Protein AF-A0A933VBL1-F1 (afdb_monomer_lite)

Secondary structure (DSSP, 8-state):
------------S---THHHHHHHHHHHHHHHHHHHHHHHHHHHHHHHHHHHHHHTT------------SHHHHHHHHT--TTT-EEEEEEEETTEEEEEEEETTS---HHHHHHHH-S-EEE-EETTEE-EE-----

Radius of gyration: 27.49 Å; chains: 1; bounding box: 51×83×59 Å

Structure (mmCIF, N/CA/C/O backbone):
data_AF-A0A933VBL1-F1
#
_entry.id   AF-A0A933VBL1-F1
#
loop_
_atom_site.group_PDB
_atom_site.id
_atom_site.type_symbol
_atom_site.label_atom_id
_atom_site.label_alt_id
_atom_site.label_comp_id
_atom_site.label_asym_id
_atom_site.label_entity_id
_atom_site.label_seq_id
_atom_site.pdbx_PDB_ins_code
_atom_site.Cartn_x
_atom_site.Cartn_y
_atom_site.Cartn_z
_atom_site.occupancy
_atom_site.B_iso_or_equiv
_atom_site.auth_seq_id
_atom_site.auth_comp_id
_atom_site.auth_asym_id
_atom_site.auth_atom_id
_atom_site.pdbx_PDB_model_num
ATOM 1 N N . MET A 1 1 ? 30.056 60.725 -43.023 1.00 33.75 1 MET A N 1
ATOM 2 C CA . MET A 1 1 ? 30.364 61.259 -41.678 1.00 33.75 1 MET A CA 1
ATOM 3 C C . MET A 1 1 ? 29.148 62.030 -41.190 1.00 33.75 1 MET A C 1
ATOM 5 O O . MET A 1 1 ? 28.669 62.842 -41.964 1.00 33.75 1 MET A O 1
ATOM 9 N N . ASN A 1 2 ? 28.668 61.691 -39.984 1.00 34.28 2 ASN A N 1
ATOM 10 C CA . ASN A 1 2 ? 28.042 62.517 -38.926 1.00 34.28 2 ASN A CA 1
ATOM 11 C C . ASN A 1 2 ? 27.131 63.690 -39.357 1.00 34.28 2 ASN A C 1
ATOM 13 O O . ASN A 1 2 ? 27.565 64.544 -40.110 1.00 34.28 2 ASN A O 1
ATOM 17 N N . GLY A 1 3 ? 25.914 63.901 -38.856 1.00 35.84 3 GLY A N 1
ATOM 18 C CA . GLY A 1 3 ? 25.273 63.508 -37.599 1.00 35.84 3 GLY A CA 1
ATOM 19 C C . GLY A 1 3 ? 24.476 64.713 -37.048 1.00 35.84 3 GLY A C 1
ATOM 20 O O . GLY A 1 3 ? 24.847 65.846 -37.339 1.00 35.84 3 GLY A O 1
ATOM 21 N N . ARG A 1 4 ? 23.464 64.434 -36.198 1.00 34.44 4 ARG A N 1
ATOM 22 C CA . ARG A 1 4 ? 22.585 65.357 -35.418 1.00 34.44 4 ARG A CA 1
ATOM 23 C C . ARG A 1 4 ? 21.510 66.102 -36.228 1.00 34.44 4 ARG A C 1
ATOM 25 O O . ARG A 1 4 ? 21.789 66.575 -37.314 1.00 34.44 4 ARG A O 1
ATOM 32 N N . SER A 1 5 ? 20.279 66.302 -35.765 1.00 41.34 5 SER A N 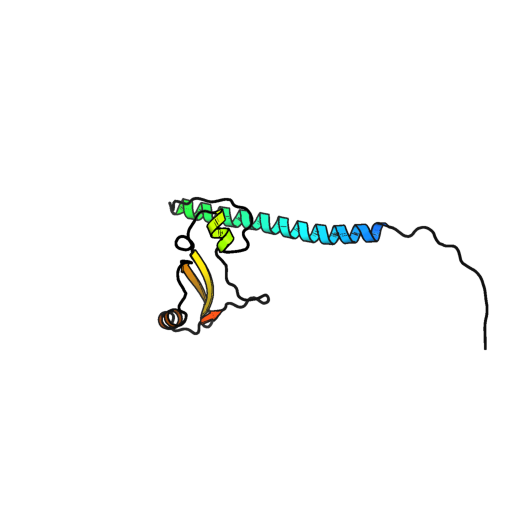1
ATOM 33 C CA . SER A 1 5 ? 19.535 65.926 -34.552 1.00 41.34 5 SER A CA 1
ATOM 34 C C . SER A 1 5 ? 18.066 66.329 -34.776 1.00 41.34 5 SER A C 1
ATOM 36 O O . SER A 1 5 ? 17.816 67.208 -35.598 1.00 41.34 5 SER A O 1
ATOM 38 N N . ASN A 1 6 ? 17.140 65.738 -34.008 1.00 37.59 6 ASN A N 1
ATOM 39 C CA . ASN A 1 6 ? 15.996 66.385 -33.333 1.00 37.59 6 ASN A CA 1
ATOM 40 C C . ASN A 1 6 ? 14.668 65.624 -33.435 1.00 37.59 6 ASN A C 1
ATOM 42 O O . ASN A 1 6 ? 14.278 65.153 -34.495 1.00 37.59 6 ASN A O 1
ATOM 46 N N . PHE A 1 7 ? 13.949 65.705 -32.311 1.00 34.81 7 PHE A N 1
ATOM 47 C CA . PHE A 1 7 ? 12.492 65.738 -32.215 1.00 34.81 7 PHE A CA 1
ATOM 48 C C . PHE A 1 7 ? 11.756 64.409 -32.415 1.00 34.81 7 PHE A C 1
ATOM 50 O O . PHE A 1 7 ? 11.350 64.050 -33.513 1.00 34.81 7 PHE A O 1
ATOM 57 N N . CYS A 1 8 ? 11.533 63.698 -31.310 1.00 33.28 8 CYS A N 1
ATOM 58 C CA . CYS A 1 8 ? 10.221 63.699 -30.654 1.00 33.28 8 CYS A CA 1
ATOM 59 C C . CYS A 1 8 ? 10.290 62.820 -29.400 1.00 33.28 8 CYS A C 1
ATOM 61 O O . CYS A 1 8 ? 10.081 61.610 -29.448 1.00 33.28 8 CYS A O 1
ATOM 63 N N . ASP A 1 9 ? 10.561 63.469 -28.268 1.00 41.19 9 ASP A N 1
ATOM 64 C CA . ASP A 1 9 ? 9.833 63.147 -27.045 1.00 41.19 9 ASP A CA 1
ATOM 65 C C . ASP A 1 9 ? 8.342 63.446 -27.274 1.00 41.19 9 ASP A C 1
ATOM 67 O O . ASP A 1 9 ? 8.004 64.292 -28.102 1.00 41.19 9 ASP A O 1
ATOM 71 N N . CYS A 1 10 ? 7.484 62.775 -26.501 1.00 34.59 10 CYS A N 1
ATOM 72 C CA . CYS A 1 10 ? 6.013 62.771 -26.544 1.00 34.59 10 CYS A CA 1
ATOM 73 C C . CYS A 1 10 ? 5.385 61.635 -27.365 1.00 34.59 10 CYS A C 1
ATOM 75 O O . CYS A 1 10 ? 4.764 61.901 -28.383 1.00 34.59 10 CYS A O 1
ATOM 77 N N . ILE A 1 11 ? 5.436 60.398 -26.847 1.00 40.31 11 ILE A N 1
ATOM 78 C CA . ILE A 1 11 ? 4.220 59.669 -26.417 1.00 40.31 11 ILE A CA 1
ATOM 79 C C . ILE A 1 11 ? 4.582 58.849 -25.167 1.00 40.31 11 ILE A C 1
ATOM 81 O O . ILE A 1 11 ? 4.804 57.644 -25.212 1.00 40.31 11 ILE A O 1
ATOM 85 N N . ALA A 1 12 ? 4.649 59.523 -24.020 1.00 42.81 12 ALA A N 1
ATOM 86 C CA . ALA A 1 12 ? 4.267 58.890 -22.768 1.00 42.81 12 ALA A CA 1
ATOM 87 C C . ALA A 1 12 ? 2.757 59.088 -22.641 1.00 42.81 12 ALA A C 1
ATOM 89 O O . ALA A 1 12 ? 2.321 60.171 -22.270 1.00 42.81 12 ALA A O 1
ATOM 90 N N . SER A 1 13 ? 1.968 58.092 -23.036 1.00 46.84 13 SER A N 1
ATOM 91 C CA . SER A 1 13 ? 0.599 57.883 -22.553 1.00 46.84 13 SER A CA 1
ATOM 92 C C . SER A 1 13 ? -0.006 56.675 -23.264 1.00 46.84 13 SER A C 1
ATOM 94 O O . SER A 1 13 ? -0.047 56.629 -24.489 1.00 46.84 13 SER A O 1
ATOM 96 N N . ALA A 1 14 ? -0.515 55.747 -22.456 1.00 42.31 14 ALA A N 1
ATOM 97 C CA . ALA A 1 14 ? -1.424 54.665 -22.822 1.00 42.31 14 ALA A CA 1
ATOM 98 C C . ALA A 1 14 ? -0.832 53.458 -23.575 1.00 42.31 14 ALA A C 1
ATOM 100 O O . ALA A 1 14 ? -1.089 53.239 -24.754 1.00 42.31 14 ALA A O 1
ATOM 101 N N . ALA A 1 15 ? -0.174 52.569 -22.828 1.00 35.94 15 ALA A N 1
ATOM 102 C CA . ALA A 1 15 ? -0.212 51.140 -23.131 1.00 35.94 15 ALA A CA 1
ATOM 103 C C . ALA A 1 15 ? -0.218 50.316 -21.830 1.00 35.94 15 ALA A C 1
ATOM 105 O O . ALA A 1 15 ? 0.818 49.940 -21.299 1.00 35.94 15 ALA A O 1
ATOM 106 N N . PHE A 1 16 ? -1.440 50.090 -21.339 1.00 38.22 16 PHE A N 1
ATOM 107 C CA . PHE A 1 16 ? -1.903 48.909 -20.603 1.00 38.22 16 PHE A CA 1
ATOM 108 C C . PHE A 1 16 ? -1.135 48.439 -19.346 1.00 38.22 16 PHE A C 1
ATOM 110 O O . PHE A 1 16 ? -0.243 47.600 -19.442 1.00 38.22 16 PHE A O 1
ATOM 117 N N . PRO A 1 17 ? -1.626 48.788 -18.137 1.00 41.25 17 PRO A N 1
ATOM 118 C CA . PRO A 1 17 ? -1.334 48.035 -16.913 1.00 41.25 17 PRO A CA 1
ATOM 119 C C . PRO A 1 17 ? -1.914 46.604 -16.921 1.00 41.25 17 PRO A C 1
ATOM 121 O O . PRO A 1 17 ? -1.546 45.790 -16.084 1.00 41.25 17 PRO A O 1
ATOM 124 N N . ALA A 1 18 ? -2.798 46.258 -17.865 1.00 37.53 18 ALA A N 1
ATOM 125 C CA . ALA A 1 18 ? -3.560 45.006 -17.801 1.00 37.53 18 ALA A CA 1
ATOM 126 C C . ALA A 1 18 ? -2.784 43.738 -18.211 1.00 37.53 18 ALA A C 1
ATOM 128 O O . ALA A 1 18 ? -3.321 42.641 -18.099 1.00 37.53 18 ALA A O 1
ATOM 129 N N . VAL A 1 19 ? -1.544 43.842 -18.704 1.00 42.31 19 VAL A N 1
ATOM 130 C CA . VAL A 1 19 ? -0.778 42.648 -19.126 1.00 42.31 19 VAL A CA 1
ATOM 131 C C . VAL A 1 19 ? -0.114 41.949 -17.932 1.00 42.31 19 VAL A C 1
ATOM 133 O O . VAL A 1 19 ? 0.040 40.732 -17.954 1.00 42.31 19 VAL A O 1
ATOM 136 N N . ALA A 1 20 ? 0.216 42.687 -16.867 1.00 41.56 20 ALA A N 1
ATOM 137 C CA . ALA A 1 20 ? 0.785 42.105 -15.648 1.00 41.56 20 ALA A CA 1
ATOM 138 C C . ALA A 1 20 ? -0.277 41.351 -14.823 1.00 41.56 20 ALA A C 1
ATOM 140 O O . ALA A 1 20 ? -0.039 40.234 -14.379 1.00 41.56 20 ALA A O 1
ATOM 141 N N . GLU A 1 21 ? -1.490 41.900 -14.725 1.00 43.19 21 GLU A N 1
ATOM 142 C CA . GLU A 1 21 ? -2.622 41.293 -14.002 1.00 43.19 21 GLU A CA 1
ATOM 143 C C . GLU A 1 21 ? -3.175 40.035 -14.719 1.00 43.19 21 GLU A C 1
ATOM 145 O O . GLU A 1 21 ? -3.674 39.085 -14.110 1.00 43.19 21 GLU A O 1
ATOM 150 N N . PHE A 1 22 ? -3.023 39.978 -16.047 1.00 38.91 22 PHE A N 1
ATOM 151 C CA . PHE A 1 22 ? -3.453 38.844 -16.871 1.00 38.91 22 PHE A CA 1
ATOM 152 C C . PHE A 1 22 ? -2.502 37.630 -16.810 1.00 38.91 22 PHE A C 1
ATOM 154 O O . PHE A 1 22 ? -2.898 36.510 -17.138 1.00 38.91 22 PHE A O 1
ATOM 161 N N . LEU A 1 23 ? -1.246 37.832 -16.400 1.00 42.28 23 LEU A N 1
ATOM 162 C CA . LEU A 1 23 ? -0.259 36.757 -16.246 1.00 42.28 23 LEU A CA 1
ATOM 163 C C . LEU A 1 23 ? -0.391 36.049 -14.892 1.00 42.28 23 LEU A C 1
ATOM 165 O O . LEU A 1 23 ? -0.388 34.819 -14.865 1.00 42.28 23 LEU A O 1
ATOM 169 N N . GLU A 1 24 ? -0.630 36.790 -13.805 1.00 51.81 24 GLU A N 1
ATOM 170 C CA . GLU A 1 24 ? -0.890 36.193 -12.484 1.00 51.81 24 GLU A CA 1
ATOM 171 C C . GLU A 1 24 ? -2.200 35.397 -12.468 1.00 51.81 24 GLU A C 1
ATOM 173 O O . GLU A 1 24 ? -2.265 34.299 -11.917 1.00 51.81 24 GLU A O 1
ATOM 178 N N . SER A 1 25 ? -3.232 35.891 -13.157 1.00 53.00 25 SER A N 1
ATOM 179 C CA . SER A 1 25 ? -4.514 35.187 -13.259 1.00 53.00 25 SER A CA 1
ATOM 180 C C . SER A 1 25 ? -4.433 33.891 -14.064 1.00 53.00 25 SER A C 1
ATOM 182 O O . SER A 1 25 ? -5.161 32.961 -13.737 1.00 53.00 25 SER A O 1
ATOM 184 N N . LYS A 1 26 ? -3.549 33.768 -15.066 1.00 47.75 26 LYS A N 1
ATOM 185 C CA . LYS A 1 26 ? -3.370 32.513 -15.821 1.00 47.75 26 LYS A CA 1
ATOM 186 C C . LYS A 1 26 ? -2.612 31.444 -15.045 1.00 47.75 26 LYS A C 1
ATOM 188 O O . LYS A 1 26 ? -3.019 30.285 -15.102 1.00 47.75 26 LYS A O 1
ATOM 193 N N . GLU A 1 27 ? -1.544 31.809 -14.336 1.00 51.59 27 GLU A N 1
ATOM 194 C CA . GLU A 1 27 ? -0.843 30.853 -13.470 1.00 51.59 27 GLU A CA 1
ATOM 195 C C . GLU A 1 27 ? -1.754 30.387 -12.330 1.00 51.59 27 GLU A C 1
ATOM 197 O O . GLU A 1 27 ? -1.902 29.179 -12.138 1.00 51.59 27 GLU A O 1
ATOM 202 N N . LEU A 1 28 ? -2.468 31.312 -11.678 1.00 51.75 28 LEU A N 1
ATOM 203 C CA . LEU A 1 28 ? -3.463 30.984 -10.654 1.00 51.75 28 LEU A CA 1
ATOM 204 C C . LEU A 1 28 ? -4.615 30.133 -11.204 1.00 51.75 28 LEU A C 1
ATOM 206 O O . LEU A 1 28 ? -4.961 29.137 -10.582 1.00 51.75 28 LEU A O 1
ATOM 210 N N . LEU A 1 29 ? -5.170 30.444 -12.383 1.00 50.75 29 LEU A N 1
ATOM 211 C CA . LEU A 1 29 ? -6.200 29.606 -13.014 1.00 50.75 29 LEU A CA 1
ATOM 212 C C . LEU A 1 29 ? -5.677 28.206 -13.324 1.00 50.75 29 LEU A C 1
ATOM 214 O O . LEU A 1 29 ? -6.390 27.241 -13.091 1.00 50.75 29 LEU A O 1
ATOM 218 N N . SER A 1 30 ? -4.449 28.069 -13.830 1.00 47.97 30 SER A N 1
ATOM 219 C CA . SER A 1 30 ? -3.884 26.746 -14.111 1.00 47.97 30 SER A CA 1
ATOM 220 C C . SER A 1 30 ? -3.645 25.922 -12.843 1.00 47.97 30 SER A C 1
ATOM 222 O O . SER A 1 30 ? -3.921 24.726 -12.860 1.00 47.97 30 SER A O 1
ATOM 224 N N . LEU A 1 31 ? -3.215 26.553 -11.742 1.00 51.03 31 LEU A N 1
ATOM 225 C CA . LEU A 1 31 ? -3.057 25.902 -10.439 1.00 51.03 31 LEU A CA 1
ATOM 226 C C . LEU A 1 31 ? -4.411 25.492 -9.841 1.00 51.03 31 LEU A C 1
ATOM 228 O O . LEU A 1 31 ? -4.582 24.343 -9.439 1.00 51.03 31 LEU A O 1
ATOM 232 N N . VAL A 1 32 ? -5.394 26.394 -9.858 1.00 46.53 32 VAL A N 1
ATOM 233 C CA . VAL A 1 32 ? -6.747 26.133 -9.341 1.00 46.53 32 VAL A CA 1
ATOM 234 C C . VAL A 1 32 ? -7.438 25.031 -10.149 1.00 46.53 32 VAL A C 1
ATOM 236 O O . VAL A 1 32 ? -8.032 24.123 -9.574 1.00 46.53 32 VAL A O 1
ATOM 239 N N . VAL A 1 33 ? -7.288 25.031 -11.477 1.00 50.44 33 VAL A N 1
ATOM 240 C CA . VAL A 1 33 ? -7.842 23.976 -12.341 1.00 50.44 33 VAL A CA 1
ATOM 241 C C . VAL A 1 33 ? -7.178 22.622 -12.066 1.00 50.44 33 VAL A C 1
ATOM 243 O O . VAL A 1 33 ? -7.866 21.601 -12.088 1.00 50.44 33 VAL A O 1
ATOM 246 N N . THR A 1 34 ? -5.874 22.575 -11.762 1.00 49.72 34 THR A N 1
ATOM 247 C CA . THR A 1 34 ? -5.231 21.307 -11.373 1.00 49.72 34 THR A CA 1
ATOM 248 C C . THR A 1 34 ? -5.726 20.780 -10.027 1.00 49.72 34 THR A C 1
ATOM 250 O O . THR A 1 34 ? -5.977 19.582 -9.914 1.00 49.72 34 THR A O 1
ATOM 253 N N . GLU A 1 35 ? -5.949 21.650 -9.040 1.00 55.75 35 GLU A N 1
ATOM 254 C CA . GLU A 1 35 ? -6.460 21.243 -7.724 1.00 55.75 35 GLU A CA 1
ATOM 255 C C . GLU A 1 35 ? -7.919 20.755 -7.789 1.00 55.75 35 GLU A C 1
ATOM 257 O O . GLU A 1 35 ? -8.275 19.745 -7.177 1.00 55.75 35 GLU A O 1
ATOM 262 N N . GLU A 1 36 ? -8.774 21.414 -8.575 1.00 54.75 36 GLU A N 1
ATOM 263 C CA . GLU A 1 36 ? -10.181 21.019 -8.724 1.00 54.75 36 GLU A CA 1
ATOM 264 C C . GLU A 1 36 ? -10.351 19.701 -9.496 1.00 54.75 36 GLU A C 1
ATOM 266 O O . GLU A 1 36 ? -11.181 18.861 -9.127 1.00 54.75 36 GLU A O 1
ATOM 271 N N . MET A 1 37 ? -9.550 19.475 -10.542 1.00 47.53 37 MET A N 1
ATOM 272 C CA . MET A 1 37 ? -9.617 18.241 -11.331 1.00 47.53 37 MET A CA 1
ATOM 273 C C . MET A 1 37 ? -9.117 17.017 -10.550 1.00 47.53 37 MET A C 1
ATOM 275 O O . MET A 1 37 ? -9.738 15.953 -10.637 1.00 47.53 37 MET A O 1
ATOM 279 N N . GLU A 1 38 ? -8.060 17.156 -9.741 1.00 54.19 38 GLU A N 1
ATOM 280 C CA . GLU A 1 38 ? -7.592 16.082 -8.850 1.00 54.19 38 GLU A CA 1
ATOM 281 C C . GLU A 1 38 ? -8.646 15.724 -7.785 1.00 54.19 38 GLU A C 1
ATOM 283 O O . GLU A 1 38 ? -8.888 14.541 -7.511 1.00 54.19 38 GLU A O 1
ATOM 288 N N . ASN A 1 39 ? -9.353 16.725 -7.251 1.00 55.72 39 ASN A N 1
ATOM 289 C CA . ASN A 1 39 ? -10.407 16.526 -6.252 1.00 55.72 39 ASN A CA 1
ATOM 290 C C . ASN A 1 39 ? -11.654 15.817 -6.815 1.00 55.72 39 ASN A C 1
ATOM 292 O O . ASN A 1 39 ? -12.313 15.049 -6.105 1.00 55.72 39 ASN A O 1
ATOM 296 N N . MET A 1 40 ? -11.978 16.019 -8.095 1.00 49.47 40 MET A N 1
ATOM 297 C CA . MET A 1 40 ? -13.132 15.372 -8.730 1.00 49.47 40 MET A CA 1
ATOM 298 C C . MET A 1 40 ? -12.860 13.895 -9.079 1.00 49.47 40 MET A C 1
ATOM 300 O O . MET A 1 40 ? -13.753 13.050 -8.955 1.00 49.47 40 MET A O 1
ATOM 304 N N . GLU A 1 41 ? -11.622 13.547 -9.450 1.00 58.53 41 GLU A N 1
ATOM 305 C CA . GLU A 1 41 ? -11.228 12.162 -9.746 1.00 58.53 41 GLU A CA 1
ATOM 306 C C . GLU A 1 41 ? -11.055 11.310 -8.473 1.00 58.53 41 GLU A C 1
ATOM 308 O O . GLU A 1 41 ? -11.507 10.157 -8.427 1.00 58.53 41 GLU A O 1
ATOM 313 N N . ALA A 1 42 ? -10.483 11.878 -7.403 1.00 60.06 42 ALA A N 1
ATOM 314 C CA . ALA A 1 42 ? -10.324 11.201 -6.112 1.00 60.06 42 ALA A CA 1
ATOM 315 C C . ALA A 1 42 ? -11.674 10.782 -5.502 1.00 60.06 42 ALA A C 1
ATOM 317 O O . ALA A 1 42 ? -11.831 9.641 -5.052 1.00 60.06 42 ALA A O 1
ATOM 318 N N . ASN A 1 43 ? -12.679 11.660 -5.588 1.00 68.94 43 ASN A N 1
ATOM 319 C CA . ASN A 1 43 ? -14.043 11.365 -5.151 1.00 68.94 43 ASN A CA 1
ATOM 320 C C . ASN A 1 43 ? -14.671 10.203 -5.935 1.00 68.94 43 ASN A C 1
ATOM 322 O O . ASN A 1 43 ? -15.372 9.374 -5.356 1.00 68.94 43 ASN A O 1
ATOM 326 N N . SER A 1 44 ? -14.380 10.070 -7.232 1.00 83.38 44 SER A N 1
ATOM 327 C CA . SER A 1 44 ? -14.886 8.947 -8.033 1.00 83.38 44 SER A CA 1
ATOM 328 C C . SER A 1 44 ? -14.278 7.605 -7.606 1.00 83.38 44 SER A C 1
ATOM 330 O O . SER A 1 44 ? -14.987 6.600 -7.508 1.00 83.38 44 SER A O 1
ATOM 332 N N . ASN A 1 45 ? -12.973 7.567 -7.329 1.00 86.56 45 ASN A N 1
ATOM 333 C CA . ASN A 1 45 ? -12.277 6.325 -6.981 1.00 86.56 45 ASN A CA 1
ATOM 334 C C . ASN A 1 45 ? -12.615 5.831 -5.570 1.00 86.56 45 ASN A C 1
ATOM 336 O O . ASN A 1 45 ? -12.821 4.628 -5.389 1.00 86.56 45 ASN A O 1
ATOM 340 N N . LEU A 1 46 ? -12.753 6.73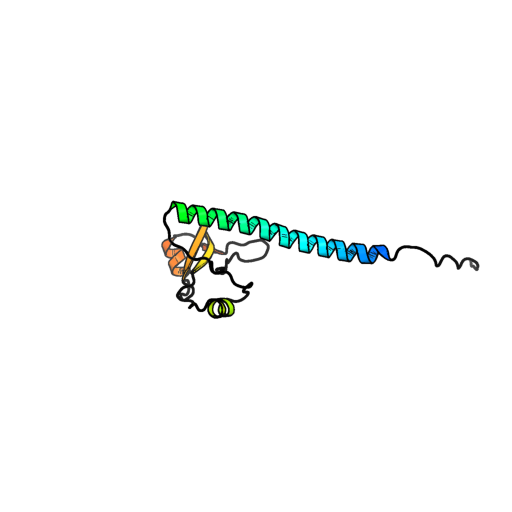7 -4.598 1.00 87.38 46 LEU A N 1
ATOM 341 C CA . LEU A 1 46 ? -13.187 6.374 -3.249 1.00 87.38 46 LEU A CA 1
ATOM 342 C C . LEU A 1 46 ? -14.596 5.763 -3.263 1.00 87.38 46 LEU A C 1
ATOM 344 O O . LEU A 1 46 ? -14.805 4.705 -2.677 1.00 87.38 46 LEU A O 1
ATOM 348 N N . GLN A 1 47 ? -15.547 6.357 -3.994 1.00 90.06 47 GLN A N 1
ATOM 349 C CA . GLN A 1 47 ? -16.907 5.806 -4.095 1.00 90.06 47 GLN A CA 1
ATOM 350 C C . GLN A 1 47 ? -16.929 4.423 -4.758 1.00 90.06 47 GLN A C 1
ATOM 352 O O . GLN A 1 47 ? -17.635 3.526 -4.299 1.00 90.06 47 GLN A O 1
ATOM 357 N N . LYS A 1 48 ? -16.115 4.206 -5.800 1.00 93.19 48 LYS A N 1
ATOM 358 C CA . LYS A 1 48 ? -15.958 2.874 -6.412 1.00 93.19 48 LYS A CA 1
ATOM 359 C C . LYS A 1 48 ? -15.424 1.847 -5.411 1.00 93.19 48 LYS A C 1
ATOM 361 O O . LYS A 1 48 ? -15.914 0.719 -5.395 1.00 93.19 48 LYS A O 1
ATOM 366 N N . LEU A 1 49 ? -14.443 2.226 -4.587 1.00 91.81 49 LEU A N 1
ATOM 367 C CA . LEU A 1 49 ? -13.887 1.352 -3.555 1.00 91.81 49 LEU A CA 1
ATOM 368 C C . LEU A 1 49 ? -14.931 1.015 -2.485 1.00 91.81 49 LEU A C 1
ATOM 370 O O . LEU A 1 49 ? -15.125 -0.164 -2.204 1.00 91.81 49 LEU A O 1
ATOM 374 N N . LYS A 1 50 ? -15.645 2.017 -1.960 1.00 93.69 50 LYS A N 1
ATOM 375 C CA . LYS A 1 50 ? -16.723 1.838 -0.974 1.00 93.69 50 LYS A CA 1
ATOM 376 C C . LYS A 1 50 ? -17.775 0.849 -1.461 1.00 93.69 50 LYS A C 1
ATOM 378 O O . LYS A 1 50 ? -17.955 -0.196 -0.848 1.00 93.69 50 LYS A O 1
ATOM 383 N N . ASN A 1 51 ? -18.337 1.095 -2.646 1.00 95.00 51 ASN A N 1
ATOM 384 C CA . ASN A 1 51 ? -19.334 0.212 -3.254 1.00 95.00 51 ASN A CA 1
ATOM 385 C C . ASN A 1 51 ? -18.818 -1.225 -3.407 1.00 95.00 51 ASN A C 1
ATOM 387 O O . ASN A 1 51 ? -19.569 -2.191 -3.257 1.00 95.00 51 ASN A O 1
ATOM 391 N N . ARG A 1 52 ? -17.526 -1.388 -3.722 1.00 95.94 52 ARG A N 1
ATOM 392 C CA . ARG A 1 52 ? -16.914 -2.711 -3.834 1.00 95.94 52 ARG A CA 1
ATOM 393 C C . ARG A 1 52 ? -16.800 -3.396 -2.473 1.00 95.94 52 ARG A C 1
ATOM 395 O O . ARG A 1 52 ? -17.125 -4.579 -2.402 1.00 95.94 52 ARG A O 1
ATOM 402 N N . LEU A 1 53 ? -16.360 -2.693 -1.433 1.00 96.12 53 LEU A N 1
ATOM 403 C CA . LEU A 1 53 ? -16.274 -3.231 -0.071 1.00 96.12 53 LEU A CA 1
ATOM 404 C C . LEU A 1 53 ? -17.661 -3.600 0.468 1.00 96.12 53 LEU A C 1
ATOM 406 O O . LEU A 1 53 ? -17.837 -4.721 0.943 1.00 96.12 53 LEU A O 1
ATOM 410 N N . ASP A 1 54 ? -18.655 -2.733 0.259 1.00 95.94 54 ASP A N 1
ATOM 411 C CA . ASP A 1 54 ? -20.054 -2.974 0.630 1.00 95.94 54 ASP A CA 1
ATOM 412 C C . ASP A 1 54 ? -20.601 -4.232 -0.068 1.00 95.94 54 ASP A C 1
ATOM 414 O O . ASP A 1 54 ? -21.186 -5.104 0.572 1.00 95.94 54 ASP A O 1
ATOM 418 N N . SER A 1 55 ? -20.339 -4.393 -1.374 1.00 97.50 55 SER A N 1
ATOM 419 C CA . SER A 1 55 ? -20.772 -5.579 -2.137 1.00 97.50 55 SER A CA 1
ATOM 420 C C . SER A 1 55 ? -20.136 -6.890 -1.665 1.00 97.50 55 SER A C 1
ATOM 422 O O . SER A 1 55 ? -20.670 -7.967 -1.925 1.00 97.50 55 SER A O 1
ATOM 424 N N . LEU A 1 56 ? -18.982 -6.803 -1.000 1.00 97.75 56 LEU A N 1
ATOM 425 C CA . LEU A 1 56 ? -18.271 -7.940 -0.423 1.00 97.75 56 LEU A CA 1
ATOM 426 C C . LEU A 1 56 ? -18.626 -8.159 1.057 1.00 97.75 56 LEU A C 1
ATOM 428 O O . LEU A 1 56 ? -18.151 -9.133 1.636 1.00 97.75 56 LEU A O 1
ATOM 432 N N . GLY A 1 57 ? -19.436 -7.281 1.662 1.00 97.44 57 GLY A N 1
ATOM 433 C CA . GLY A 1 57 ? -19.770 -7.327 3.087 1.00 97.44 57 GLY A CA 1
ATOM 434 C C . GLY A 1 57 ? -18.565 -7.084 3.999 1.00 97.44 57 GLY A C 1
ATOM 435 O O . GLY A 1 57 ? -18.514 -7.634 5.095 1.00 97.44 57 GLY A O 1
ATOM 436 N N . ILE A 1 58 ? -17.568 -6.324 3.533 1.00 96.50 58 ILE A N 1
ATOM 437 C CA . ILE A 1 58 ? -16.374 -5.994 4.319 1.00 96.50 58 ILE A CA 1
ATOM 438 C C . ILE A 1 58 ? -16.662 -4.720 5.106 1.00 96.50 58 ILE A C 1
ATOM 440 O O . ILE A 1 58 ? -16.884 -3.669 4.513 1.00 96.50 58 ILE A O 1
ATOM 444 N N . GLU A 1 59 ? -16.627 -4.812 6.432 1.00 95.56 59 GLU A N 1
ATOM 445 C CA . GLU A 1 59 ? -16.755 -3.651 7.312 1.00 95.56 59 GLU A CA 1
ATOM 446 C C . GLU A 1 59 ? -15.511 -2.757 7.217 1.00 95.56 59 GLU A C 1
ATOM 448 O O . GLU A 1 59 ? -14.375 -3.239 7.217 1.00 95.56 59 GLU A O 1
ATOM 453 N N . TYR A 1 60 ? -15.726 -1.444 7.135 1.00 93.56 60 TYR A N 1
ATOM 454 C CA . TYR A 1 60 ? -14.663 -0.443 7.114 1.00 93.56 60 TYR A CA 1
ATOM 455 C C . TYR A 1 60 ? -15.111 0.852 7.795 1.00 93.56 60 TYR A C 1
ATOM 457 O O . TYR A 1 60 ? -16.302 1.143 7.913 1.00 93.56 60 TYR A O 1
ATOM 465 N N . GLN A 1 61 ? -14.130 1.651 8.200 1.00 91.44 61 GLN A N 1
ATOM 466 C CA . GLN A 1 61 ? -14.302 3.018 8.673 1.00 91.44 61 GLN A CA 1
ATOM 467 C C . GLN A 1 61 ? -13.426 3.926 7.808 1.00 91.44 61 GLN A C 1
ATOM 469 O O . GLN A 1 61 ? -12.325 3.529 7.441 1.00 91.44 61 GLN A O 1
ATOM 474 N N . ILE A 1 62 ? -13.925 5.115 7.471 1.00 90.12 62 ILE A N 1
ATOM 475 C CA . ILE A 1 62 ? -13.150 6.155 6.781 1.00 90.12 62 ILE A CA 1
ATOM 476 C C . ILE A 1 62 ? -12.800 7.222 7.811 1.00 90.12 62 ILE A C 1
ATOM 478 O O . ILE A 1 62 ? -13.689 7.677 8.538 1.00 90.12 62 ILE A O 1
ATOM 482 N N . ILE A 1 63 ? -11.528 7.610 7.873 1.00 86.94 63 ILE A N 1
ATOM 483 C CA . ILE A 1 63 ? -11.049 8.651 8.785 1.00 86.94 63 ILE A CA 1
ATOM 484 C C . ILE A 1 63 ? -10.642 9.869 7.957 1.00 86.94 63 ILE A C 1
ATOM 486 O O . ILE A 1 63 ? -9.669 9.841 7.211 1.00 86.94 63 ILE A O 1
ATOM 490 N N . GLU A 1 64 ? -11.387 10.963 8.096 1.00 86.75 64 GLU A N 1
ATOM 491 C CA . GLU A 1 64 ? -11.043 12.230 7.451 1.00 86.75 64 GLU A CA 1
ATOM 492 C C . GLU A 1 64 ? -10.025 12.996 8.302 1.00 86.75 64 GLU A C 1
ATOM 494 O O . GLU A 1 64 ? -10.223 13.207 9.499 1.00 86.75 64 GLU A O 1
ATOM 499 N N . HIS A 1 65 ? -8.928 13.421 7.680 1.00 85.69 65 HIS A N 1
ATOM 500 C CA . HIS A 1 65 ? -7.846 14.149 8.335 1.00 85.69 65 HIS A CA 1
ATOM 501 C C . HIS A 1 65 ? -7.256 15.206 7.388 1.00 85.69 65 HIS A C 1
ATOM 503 O O . HIS A 1 65 ? -7.535 15.211 6.184 1.00 85.69 65 HIS A O 1
ATOM 509 N N . ARG A 1 66 ? -6.447 16.133 7.912 1.00 85.56 66 ARG A N 1
ATOM 510 C CA . ARG A 1 66 ? -5.790 17.155 7.073 1.00 85.56 66 ARG A CA 1
ATOM 511 C C . ARG A 1 66 ? -4.667 16.529 6.241 1.00 85.56 66 ARG A C 1
ATOM 513 O O . ARG A 1 66 ? -4.201 15.460 6.599 1.00 85.56 66 ARG A O 1
ATOM 520 N N . PRO A 1 67 ? -4.200 17.136 5.137 1.00 85.38 67 PRO A N 1
ATOM 521 C CA . PRO A 1 67 ? -3.108 16.561 4.355 1.00 85.38 67 PRO A CA 1
ATOM 522 C C . PRO A 1 67 ? -1.860 16.295 5.208 1.00 85.38 67 PRO A C 1
ATOM 524 O O . PRO A 1 67 ? -1.316 17.211 5.816 1.00 85.38 67 PRO A O 1
ATOM 527 N N . ILE A 1 68 ? -1.405 15.041 5.216 1.00 84.88 68 ILE A N 1
ATOM 528 C CA . ILE A 1 68 ? -0.249 14.580 5.992 1.00 84.88 68 ILE A CA 1
ATOM 529 C C . ILE A 1 68 ? 0.930 14.378 5.052 1.00 84.88 68 ILE A C 1
ATOM 531 O O . ILE A 1 68 ? 0.803 13.743 4.001 1.00 84.88 68 ILE A O 1
ATOM 535 N N . THR A 1 69 ? 2.090 14.897 5.442 1.00 84.00 69 THR A N 1
ATOM 536 C CA . THR A 1 69 ? 3.295 14.869 4.598 1.00 84.00 69 THR A CA 1
ATOM 537 C C . THR A 1 69 ? 4.337 13.865 5.073 1.00 84.00 69 THR A C 1
ATOM 539 O O . THR A 1 69 ? 5.153 13.399 4.275 1.00 84.00 69 THR A O 1
ATOM 542 N N . THR A 1 70 ? 4.299 13.494 6.353 1.00 83.75 70 THR A N 1
ATOM 543 C CA . THR A 1 70 ? 5.258 12.563 6.959 1.00 83.75 70 THR A CA 1
ATOM 544 C C . THR A 1 70 ? 4.552 11.409 7.659 1.00 83.75 70 THR A C 1
ATOM 546 O O . THR A 1 70 ? 3.413 11.527 8.107 1.00 83.75 70 THR A O 1
ATOM 549 N N . VAL A 1 71 ? 5.229 10.265 7.764 1.00 80.31 71 VAL A N 1
ATOM 550 C CA . VAL A 1 71 ? 4.662 9.078 8.423 1.00 80.31 71 VAL A CA 1
ATOM 551 C C . VAL A 1 71 ? 4.425 9.368 9.905 1.00 80.31 71 VAL A C 1
ATOM 553 O O . VAL A 1 71 ? 3.390 8.995 10.446 1.00 80.31 71 VAL A O 1
ATOM 556 N N . GLU A 1 72 ? 5.355 10.071 10.546 1.00 85.19 72 GLU A N 1
ATOM 557 C CA . GLU A 1 72 ? 5.321 10.414 11.967 1.00 85.19 72 GLU A CA 1
ATOM 558 C C . GLU A 1 72 ? 4.177 11.376 12.313 1.00 85.19 72 GLU A C 1
ATOM 560 O O . GLU A 1 72 ? 3.581 11.268 13.387 1.00 85.19 72 GLU A O 1
ATOM 565 N N . GLU A 1 73 ? 3.867 12.311 11.414 1.00 87.12 73 GLU A N 1
ATOM 566 C CA . GLU A 1 73 ? 2.683 13.169 11.500 1.00 87.12 73 GLU A CA 1
ATOM 567 C C . GLU A 1 73 ? 1.405 12.336 11.352 1.00 87.12 73 GLU A C 1
ATOM 569 O O . GLU A 1 73 ? 0.522 12.439 12.199 1.00 87.12 73 GLU A O 1
ATOM 574 N N . GLY A 1 74 ? 1.384 11.425 10.373 1.00 86.62 74 GLY A N 1
ATOM 575 C CA . GLY A 1 74 ? 0.336 10.424 10.143 1.00 86.62 74 GLY A CA 1
ATOM 576 C C . GLY A 1 74 ? -0.095 9.686 11.393 1.00 86.62 74 GLY A C 1
ATOM 577 O O . GLY A 1 74 ? -1.245 9.762 11.820 1.00 86.62 74 GLY A O 1
ATOM 578 N N . LEU A 1 75 ? 0.865 8.999 12.002 1.00 86.75 75 LEU A N 1
ATOM 579 C CA . LEU A 1 75 ? 0.630 8.184 13.190 1.00 86.75 75 LEU A CA 1
ATOM 580 C C . LEU A 1 75 ? 0.098 9.020 14.359 1.00 86.75 75 LEU A C 1
ATOM 582 O O . LEU A 1 75 ? -0.780 8.580 15.098 1.00 86.75 75 LEU A O 1
ATOM 586 N N . ARG A 1 76 ? 0.602 10.250 14.512 1.00 88.38 76 ARG A N 1
ATOM 587 C CA . ARG A 1 76 ? 0.200 11.142 15.600 1.00 88.38 76 ARG A CA 1
ATOM 588 C C . ARG A 1 76 ? -1.197 11.719 15.404 1.00 88.38 76 ARG A C 1
ATOM 590 O O . ARG A 1 76 ? -1.955 11.742 16.366 1.00 88.38 76 ARG A O 1
ATOM 597 N N . GLU A 1 77 ? -1.516 12.215 14.209 1.00 88.69 77 GLU A N 1
ATOM 598 C CA . GLU A 1 77 ? -2.822 12.824 13.914 1.00 88.69 77 GLU A CA 1
ATOM 599 C C . GLU A 1 77 ? -3.944 11.788 13.986 1.00 88.69 77 GLU A C 1
ATOM 601 O O . GLU A 1 77 ? -5.013 12.075 14.519 1.00 88.69 77 GLU A O 1
ATOM 606 N N . LEU A 1 78 ? -3.672 10.568 13.523 1.00 87.69 78 LEU A N 1
ATOM 607 C CA . LEU A 1 78 ? -4.646 9.479 13.500 1.00 87.69 78 LEU A CA 1
ATOM 608 C C . LEU A 1 78 ? -4.723 8.704 14.822 1.00 87.69 78 LEU A C 1
ATOM 610 O O . LEU A 1 78 ? -5.651 7.924 15.014 1.00 87.69 78 LEU A O 1
ATOM 614 N N . GLY A 1 79 ? -3.767 8.904 15.737 1.00 88.94 79 GLY A N 1
ATOM 615 C CA . GLY A 1 79 ? -3.712 8.181 17.009 1.00 88.94 79 GLY A CA 1
ATOM 616 C C . GLY A 1 79 ? -3.487 6.674 16.844 1.00 88.94 79 GLY A C 1
ATOM 617 O O . GLY A 1 79 ? -3.954 5.898 17.675 1.00 88.94 79 GLY A O 1
ATOM 618 N N . ILE A 1 80 ? -2.796 6.270 15.775 1.00 88.00 80 ILE A N 1
ATOM 619 C CA . ILE A 1 80 ? -2.510 4.869 15.433 1.00 88.00 80 ILE A CA 1
ATOM 620 C C . ILE A 1 80 ? -1.015 4.572 15.545 1.00 88.00 80 ILE A C 1
ATOM 622 O O . ILE A 1 80 ? -0.173 5.474 15.491 1.00 88.00 80 ILE A O 1
ATOM 626 N N . GLU A 1 81 ? -0.660 3.293 15.642 1.00 89.50 81 GLU A N 1
ATOM 627 C CA . GLU A 1 81 ? 0.734 2.867 15.620 1.00 89.50 81 GLU A CA 1
ATOM 628 C C . GLU A 1 81 ? 1.162 2.412 14.218 1.00 89.50 81 GLU A C 1
ATOM 630 O O . GLU A 1 81 ? 0.366 1.963 13.394 1.00 89.50 81 GLU A O 1
ATOM 635 N N . ALA A 1 82 ? 2.472 2.435 13.941 1.00 86.00 82 ALA A N 1
ATOM 636 C CA . ALA A 1 82 ? 3.019 1.884 12.692 1.00 86.00 82 ALA A CA 1
ATOM 637 C C . ALA A 1 82 ? 2.683 0.389 12.501 1.00 86.00 82 ALA A C 1
ATOM 639 O O . ALA A 1 82 ? 2.787 -0.151 11.400 1.00 86.00 82 ALA A O 1
ATOM 640 N N . ALA A 1 83 ? 2.311 -0.294 13.585 1.00 89.25 83 ALA A N 1
ATOM 641 C CA . ALA A 1 83 ? 1.855 -1.671 13.573 1.00 89.25 83 ALA A CA 1
ATOM 642 C C . ALA A 1 83 ? 0.507 -1.856 12.856 1.00 89.25 83 ALA A C 1
ATOM 644 O O . ALA A 1 83 ? 0.305 -2.947 12.306 1.00 89.25 83 ALA A O 1
ATOM 645 N N . ASP A 1 84 ? -0.334 -0.819 12.853 1.00 86.44 84 ASP A N 1
ATOM 646 C CA . ASP A 1 84 ? -1.677 -0.781 12.262 1.00 86.44 84 ASP A CA 1
ATOM 647 C C . ASP A 1 84 ? -1.640 -0.318 10.797 1.00 86.44 84 ASP A C 1
ATOM 649 O O . ASP A 1 84 ? -2.505 -0.670 9.996 1.00 86.44 84 ASP A O 1
ATOM 653 N N . GLY A 1 85 ? -0.596 0.430 10.429 1.00 85.69 85 GLY A N 1
ATOM 654 C CA . GLY A 1 85 ? -0.363 0.914 9.071 1.00 85.69 85 GLY A CA 1
ATOM 655 C C . GLY A 1 85 ? 0.084 -0.174 8.090 1.00 85.69 85 GLY A C 1
ATOM 656 O O . GLY A 1 85 ? 0.851 -1.091 8.425 1.00 85.69 85 GLY A O 1
ATOM 657 N N . VAL A 1 86 ? -0.364 -0.042 6.838 1.00 89.38 86 VAL A N 1
ATOM 658 C CA . VAL A 1 86 ? 0.084 -0.870 5.714 1.00 89.38 86 VAL A CA 1
ATOM 659 C C . VAL A 1 86 ? 0.488 -0.019 4.515 1.00 89.38 86 VAL A C 1
ATOM 661 O O . VAL A 1 86 ? -0.323 0.714 3.958 1.00 89.38 86 VAL A O 1
ATOM 664 N N . SER A 1 87 ? 1.720 -0.185 4.035 1.00 85.81 87 SER A N 1
ATOM 665 C CA . SER A 1 87 ? 2.188 0.422 2.787 1.00 85.81 87 SER A CA 1
ATOM 666 C C . SER A 1 87 ? 2.152 -0.553 1.623 1.00 85.81 87 SER A C 1
ATOM 668 O O . SER A 1 87 ? 2.455 -1.744 1.745 1.00 85.81 87 SER A O 1
ATOM 670 N N . THR A 1 88 ? 1.809 -0.011 0.456 1.00 88.75 88 THR A N 1
ATOM 671 C CA . THR A 1 88 ? 1.843 -0.731 -0.813 1.00 88.75 88 THR A CA 1
ATOM 672 C C . THR A 1 88 ? 3.033 -0.246 -1.628 1.00 88.75 88 THR A C 1
ATOM 674 O O . THR A 1 88 ? 3.196 0.947 -1.858 1.00 88.75 88 THR A O 1
ATOM 677 N N . LEU A 1 89 ? 3.885 -1.159 -2.081 1.00 88.00 89 LEU A N 1
ATOM 678 C CA . LEU A 1 89 ? 5.009 -0.853 -2.962 1.00 88.00 89 LEU A CA 1
ATOM 679 C C . LEU A 1 89 ? 4.742 -1.441 -4.340 1.00 88.00 89 LEU A C 1
ATOM 681 O O . LEU A 1 89 ? 4.520 -2.646 -4.465 1.00 88.00 89 LEU A O 1
ATOM 685 N N . ILE A 1 90 ? 4.824 -0.608 -5.374 1.00 88.56 90 ILE A N 1
ATOM 686 C CA . ILE A 1 90 ? 4.724 -1.059 -6.760 1.00 88.56 90 ILE A CA 1
ATOM 687 C C . ILE A 1 90 ? 6.136 -1.268 -7.302 1.00 88.56 90 ILE A C 1
ATOM 689 O O . ILE A 1 90 ? 6.981 -0.373 -7.286 1.00 88.56 90 ILE A O 1
ATOM 693 N N . MET A 1 91 ? 6.420 -2.482 -7.761 1.00 88.25 91 MET A N 1
ATOM 694 C CA . MET A 1 91 ? 7.741 -2.872 -8.250 1.00 88.25 91 MET A CA 1
ATOM 695 C C . MET A 1 91 ? 7.645 -3.558 -9.605 1.00 88.25 91 MET A C 1
ATOM 697 O O . MET A 1 91 ? 6.602 -4.093 -9.971 1.00 88.25 91 MET A O 1
ATOM 701 N N . ARG A 1 92 ? 8.759 -3.581 -10.338 1.00 89.06 92 ARG A N 1
ATOM 702 C CA . ARG A 1 92 ? 8.901 -4.366 -11.564 1.00 89.06 92 ARG A CA 1
ATOM 703 C C . ARG A 1 92 ? 9.626 -5.672 -11.245 1.00 89.06 92 ARG A C 1
ATOM 705 O O . ARG A 1 92 ? 10.672 -5.649 -10.597 1.00 89.06 92 ARG A O 1
ATOM 712 N N . ALA A 1 93 ? 9.067 -6.791 -11.683 1.00 90.12 93 ALA A N 1
ATOM 713 C CA . ALA A 1 93 ? 9.653 -8.124 -11.627 1.00 90.12 93 ALA A CA 1
ATOM 714 C C . ALA A 1 93 ? 9.766 -8.652 -13.062 1.00 90.12 93 ALA A C 1
ATOM 716 O O . ALA A 1 93 ? 8.755 -8.991 -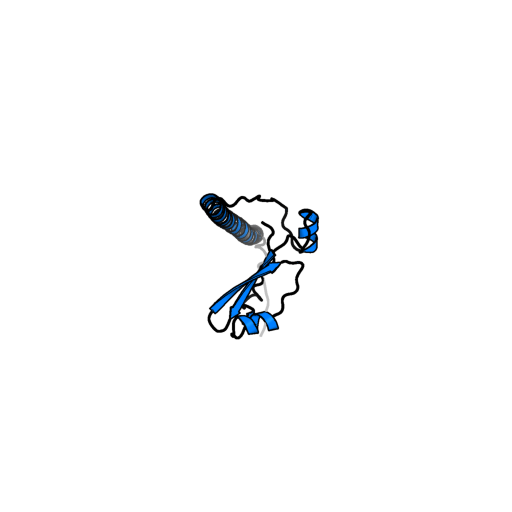13.677 1.00 90.12 93 ALA A O 1
ATOM 717 N N . ASP A 1 94 ? 10.986 -8.651 -13.599 1.00 88.50 94 ASP A N 1
ATOM 718 C CA . ASP A 1 94 ? 11.265 -8.866 -15.024 1.00 88.50 94 ASP A CA 1
ATOM 719 C C . ASP A 1 94 ? 10.419 -7.924 -15.906 1.00 88.50 94 ASP A C 1
ATOM 721 O O . ASP A 1 94 ? 10.648 -6.716 -15.879 1.00 88.50 94 ASP A O 1
ATOM 725 N N . ASP A 1 95 ? 9.407 -8.426 -16.618 1.00 87.62 95 ASP A N 1
ATOM 726 C CA . ASP A 1 95 ? 8.515 -7.633 -17.485 1.00 87.62 95 ASP A CA 1
ATOM 727 C C . ASP A 1 95 ? 7.100 -7.442 -16.925 1.00 87.62 95 ASP A C 1
ATOM 729 O O . ASP A 1 95 ? 6.190 -7.008 -17.630 1.00 87.62 95 ASP A O 1
ATOM 733 N N . LYS A 1 96 ? 6.896 -7.753 -15.642 1.00 88.94 96 LYS A N 1
ATOM 734 C CA . LYS A 1 96 ? 5.602 -7.619 -14.964 1.00 88.94 96 LYS A CA 1
ATOM 735 C C . LYS A 1 96 ? 5.685 -6.631 -13.810 1.00 88.94 96 LYS A C 1
ATOM 737 O O . LYS A 1 96 ? 6.732 -6.469 -13.185 1.00 88.94 96 LYS A O 1
ATOM 742 N N . PHE A 1 97 ? 4.560 -6.001 -13.489 1.00 90.06 97 PHE A N 1
ATOM 743 C CA . PHE A 1 97 ? 4.419 -5.228 -12.260 1.00 90.06 97 PHE A CA 1
ATOM 744 C C . PHE A 1 97 ? 3.884 -6.108 -11.138 1.00 90.06 97 PHE A C 1
ATOM 746 O O . PHE A 1 97 ? 3.009 -6.947 -11.349 1.00 90.06 97 PHE A O 1
ATOM 753 N N . ILE A 1 98 ? 4.421 -5.902 -9.943 1.00 90.56 98 ILE A N 1
ATOM 754 C CA . ILE A 1 98 ? 3.968 -6.544 -8.715 1.00 90.56 98 ILE A CA 1
ATOM 755 C C . ILE A 1 98 ? 3.630 -5.477 -7.680 1.00 90.56 98 ILE A C 1
ATOM 757 O O . ILE A 1 98 ? 4.269 -4.426 -7.621 1.00 90.56 98 ILE A O 1
ATOM 761 N N . SER A 1 99 ? 2.640 -5.784 -6.849 1.00 91.25 99 SER A N 1
ATOM 762 C CA . SER A 1 99 ? 2.302 -5.014 -5.658 1.00 91.25 99 SER A CA 1
ATOM 763 C C . SER A 1 99 ? 2.765 -5.779 -4.422 1.00 91.25 99 SER A C 1
ATOM 765 O O . SER A 1 99 ? 2.537 -6.986 -4.309 1.00 91.25 99 SER A O 1
ATOM 767 N N . ILE A 1 100 ? 3.449 -5.091 -3.514 1.00 90.38 100 ILE A N 1
ATOM 768 C CA . ILE A 1 100 ? 3.904 -5.640 -2.240 1.00 90.38 100 ILE A CA 1
ATOM 769 C C . ILE A 1 100 ? 3.228 -4.858 -1.124 1.00 90.38 100 ILE A C 1
ATOM 771 O O . ILE A 1 100 ? 3.574 -3.705 -0.882 1.00 90.38 100 ILE A O 1
ATOM 775 N N . ILE A 1 101 ? 2.301 -5.511 -0.432 1.00 91.62 101 ILE A N 1
ATOM 776 C CA . ILE A 1 101 ? 1.641 -4.974 0.758 1.00 91.62 101 ILE A CA 1
ATOM 777 C C . ILE A 1 101 ? 2.462 -5.394 1.976 1.00 91.62 101 ILE A C 1
ATOM 779 O O . ILE A 1 101 ? 2.777 -6.578 2.145 1.00 91.62 101 ILE A O 1
ATOM 783 N N . ARG A 1 102 ? 2.846 -4.433 2.815 1.00 90.88 102 ARG A N 1
ATOM 784 C CA . ARG A 1 102 ? 3.613 -4.684 4.040 1.00 90.88 102 ARG A CA 1
ATOM 785 C C . ARG A 1 102 ? 3.053 -3.873 5.199 1.00 90.88 102 ARG A C 1
ATOM 787 O O . ARG A 1 102 ? 2.561 -2.775 4.987 1.00 90.88 102 ARG A O 1
ATOM 794 N N . ARG A 1 103 ? 3.224 -4.386 6.416 1.00 90.75 103 ARG A N 1
ATOM 795 C CA . ARG A 1 103 ? 3.044 -3.589 7.633 1.00 90.75 103 ARG A CA 1
ATOM 796 C C . ARG A 1 103 ? 4.189 -2.595 7.797 1.00 90.75 103 ARG A C 1
ATOM 798 O O . ARG A 1 103 ? 5.338 -2.924 7.464 1.00 90.75 103 ARG A O 1
ATOM 805 N N . ASP A 1 104 ? 3.882 -1.414 8.316 1.00 87.94 104 ASP A N 1
ATOM 806 C CA . ASP A 1 104 ? 4.847 -0.316 8.405 1.00 87.94 104 ASP A CA 1
ATOM 807 C C . ASP A 1 104 ? 5.855 -0.482 9.552 1.00 87.94 104 ASP A C 1
ATOM 809 O O . ASP A 1 104 ? 7.003 -0.048 9.424 1.00 87.94 104 ASP A O 1
ATOM 813 N N . ASP A 1 105 ? 5.518 -1.262 10.584 1.00 90.56 105 ASP A N 1
ATOM 814 C CA . ASP A 1 105 ? 6.438 -1.707 11.644 1.00 90.56 105 ASP A CA 1
ATOM 815 C C . ASP A 1 105 ? 7.507 -2.718 11.171 1.00 90.56 105 ASP A C 1
ATOM 817 O O . ASP A 1 105 ? 8.448 -3.040 11.906 1.00 90.56 105 ASP A O 1
ATOM 821 N N . ARG A 1 106 ? 7.402 -3.255 9.945 1.00 89.62 106 ARG A N 1
ATOM 822 C CA . ARG A 1 106 ? 8.319 -4.287 9.430 1.00 89.62 106 ARG A CA 1
ATOM 823 C C . ARG A 1 106 ? 9.218 -3.782 8.315 1.00 89.62 106 ARG A C 1
ATOM 825 O O . ARG A 1 106 ? 8.782 -3.242 7.301 1.00 89.62 106 ARG A O 1
ATOM 832 N N . LYS A 1 107 ? 10.508 -4.110 8.423 1.00 87.69 107 LYS A N 1
ATOM 833 C CA . LYS A 1 107 ? 11.465 -3.926 7.325 1.00 87.69 107 LYS A CA 1
ATOM 834 C C . LYS A 1 107 ? 11.268 -4.979 6.239 1.00 87.69 107 LYS A C 1
ATOM 836 O O . LYS A 1 107 ? 11.247 -6.184 6.501 1.00 87.69 107 LYS A O 1
ATOM 841 N N . LEU A 1 108 ? 11.192 -4.514 4.997 1.00 87.19 108 LEU A N 1
ATOM 842 C CA . LEU A 1 108 ? 11.090 -5.373 3.826 1.00 87.19 108 LEU A CA 1
ATOM 843 C C . LEU A 1 108 ? 12.445 -6.028 3.508 1.00 87.19 108 LEU A C 1
ATOM 845 O O . LEU A 1 108 ? 13.478 -5.363 3.468 1.00 87.19 108 LEU A O 1
ATOM 849 N N . SER A 1 109 ? 12.454 -7.337 3.233 1.00 90.06 109 SER A N 1
ATOM 850 C CA . SER A 1 109 ? 13.664 -8.053 2.807 1.00 90.06 109 SER A CA 1
ATOM 851 C C . SER A 1 109 ? 13.596 -8.425 1.329 1.00 90.06 109 SER A C 1
ATOM 853 O O . SER A 1 109 ? 13.004 -9.440 0.953 1.00 90.06 109 SER A O 1
ATOM 855 N N . PHE A 1 110 ? 14.284 -7.654 0.485 1.00 85.25 110 PHE A N 1
ATOM 856 C CA . PHE A 1 110 ? 14.363 -7.931 -0.955 1.00 85.25 110 PHE A CA 1
ATOM 857 C C . PHE A 1 110 ? 14.996 -9.286 -1.274 1.00 85.25 110 PHE A C 1
ATOM 859 O O . PHE A 1 110 ? 14.617 -9.920 -2.255 1.00 85.25 110 PHE A O 1
ATOM 866 N N . LYS A 1 111 ? 15.908 -9.779 -0.427 1.00 88.38 111 LYS A N 1
ATOM 867 C CA . LYS A 1 111 ? 16.477 -11.127 -0.570 1.00 88.38 111 LYS A CA 1
ATOM 868 C C . LYS A 1 111 ? 15.390 -12.202 -0.469 1.00 88.38 111 LYS A C 1
ATOM 870 O O . LYS A 1 111 ? 15.369 -13.125 -1.278 1.00 88.38 111 LYS A O 1
ATOM 875 N N . LYS A 1 112 ? 14.469 -12.069 0.495 1.00 90.19 112 LYS A N 1
ATOM 876 C CA . LYS A 1 112 ? 13.340 -13.000 0.659 1.00 90.19 112 LYS A CA 1
ATOM 877 C C . LYS A 1 112 ? 12.347 -12.887 -0.499 1.00 90.19 112 LYS A C 1
ATOM 879 O O . LYS A 1 112 ? 11.887 -13.914 -0.984 1.00 90.19 112 LYS A O 1
ATOM 884 N N . ILE A 1 113 ? 12.068 -11.669 -0.964 1.00 89.12 113 ILE A N 1
ATOM 885 C CA . ILE A 1 113 ? 11.157 -11.422 -2.093 1.00 89.12 113 ILE A CA 1
ATOM 886 C C . ILE A 1 113 ? 11.697 -12.054 -3.377 1.00 89.12 113 ILE A C 1
ATOM 888 O O . ILE A 1 113 ? 11.011 -12.866 -3.989 1.00 89.12 113 ILE A O 1
ATOM 892 N N . LYS A 1 114 ? 12.953 -11.764 -3.739 1.00 87.88 114 LYS A N 1
ATOM 893 C CA . LYS A 1 114 ? 13.599 -12.329 -4.935 1.00 87.88 114 LYS A CA 1
ATOM 894 C C . LYS A 1 114 ? 13.623 -13.858 -4.903 1.00 87.88 114 LYS A C 1
ATOM 896 O O . LYS A 1 114 ? 13.365 -14.484 -5.920 1.00 87.88 114 LYS A O 1
ATOM 901 N N . LYS A 1 115 ? 13.852 -14.460 -3.728 1.00 89.81 115 LYS A N 1
ATOM 902 C CA . LYS A 1 115 ? 13.810 -15.922 -3.558 1.00 89.81 115 LYS A CA 1
ATOM 903 C C . LYS A 1 115 ? 12.411 -16.516 -3.770 1.00 89.81 115 LYS A C 1
ATOM 905 O O . LYS A 1 115 ? 12.316 -17.650 -4.216 1.00 89.81 115 LYS A O 1
ATOM 910 N N . ARG A 1 116 ? 11.341 -15.797 -3.413 1.00 89.81 116 ARG A N 1
ATOM 911 C CA . ARG A 1 116 ? 9.959 -16.289 -3.559 1.00 89.81 116 ARG A CA 1
ATOM 912 C C . ARG A 1 116 ? 9.404 -16.108 -4.966 1.00 89.81 116 ARG A C 1
ATOM 914 O O . ARG A 1 116 ? 8.679 -16.972 -5.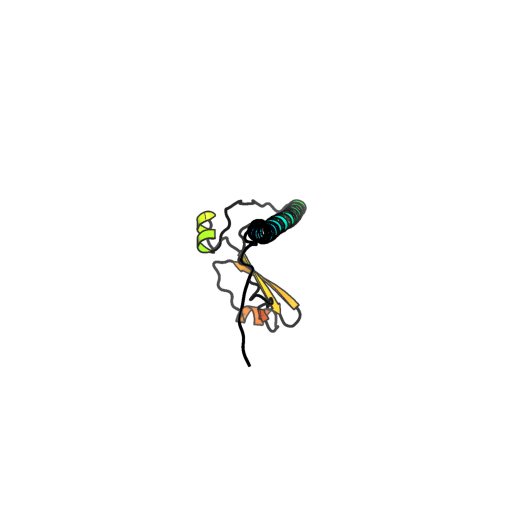431 1.00 89.81 116 ARG A O 1
ATOM 921 N N . ILE A 1 117 ? 9.714 -14.981 -5.602 1.00 87.81 117 ILE A N 1
ATOM 922 C CA . ILE A 1 117 ? 9.182 -14.633 -6.927 1.00 87.81 117 ILE A CA 1
ATOM 923 C C . ILE A 1 117 ? 10.060 -15.226 -8.042 1.00 87.81 117 ILE A C 1
ATOM 925 O O . ILE A 1 117 ? 9.601 -15.369 -9.166 1.00 87.81 117 ILE A O 1
ATOM 929 N N . SER A 1 118 ? 11.307 -15.608 -7.731 1.00 88.06 118 SER A N 1
ATOM 930 C CA . SER A 1 118 ? 12.275 -16.158 -8.693 1.00 88.06 118 SER A CA 1
ATOM 931 C C . SER A 1 118 ? 12.490 -15.253 -9.914 1.00 88.06 118 SER A C 1
ATOM 933 O O . SER A 1 118 ? 12.733 -15.732 -11.013 1.00 88.06 118 SER A O 1
ATOM 935 N N . ALA A 1 119 ? 12.412 -13.938 -9.698 1.00 84.88 119 ALA A N 1
ATOM 936 C CA . ALA A 1 119 ? 12.475 -12.902 -10.726 1.00 84.88 119 ALA A CA 1
ATOM 937 C C . ALA A 1 119 ? 13.443 -11.786 -10.322 1.00 84.88 119 ALA A C 1
ATOM 939 O O . ALA A 1 119 ? 13.710 -11.559 -9.127 1.00 84.88 119 ALA A O 1
ATOM 940 N N . LYS A 1 120 ? 13.937 -11.026 -11.304 1.00 84.56 120 LYS A N 1
ATOM 941 C CA . LYS A 1 120 ? 14.714 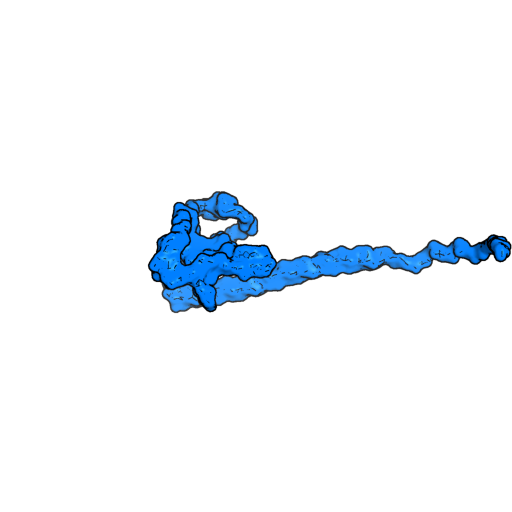-9.816 -11.032 1.00 84.56 120 LYS A CA 1
ATOM 942 C C . LYS A 1 120 ? 13.763 -8.692 -10.639 1.00 84.56 120 LYS A C 1
ATOM 944 O O . LYS A 1 120 ? 13.057 -8.131 -11.467 1.00 84.56 120 LYS A O 1
ATOM 949 N N . VAL A 1 121 ? 13.789 -8.337 -9.357 1.00 84.81 121 VAL A N 1
ATOM 950 C CA . VAL A 1 121 ? 12.962 -7.251 -8.815 1.00 84.81 121 VAL A CA 1
ATOM 951 C C . VAL A 1 121 ? 13.737 -5.933 -8.772 1.00 84.81 121 VAL A C 1
ATOM 953 O O . VAL A 1 121 ? 14.819 -5.869 -8.172 1.00 84.81 121 VAL A O 1
ATOM 956 N N . THR A 1 122 ? 13.160 -4.889 -9.367 1.00 83.56 122 THR A N 1
ATOM 957 C CA . THR A 1 122 ? 13.638 -3.498 -9.358 1.00 83.56 122 THR A CA 1
ATOM 958 C C . THR A 1 122 ? 12.501 -2.535 -9.020 1.00 83.56 122 THR A C 1
ATOM 960 O O . THR A 1 122 ? 11.324 -2.862 -9.162 1.00 83.56 122 THR A O 1
ATOM 963 N N . TRP A 1 123 ? 12.843 -1.323 -8.586 1.00 80.12 123 TRP A N 1
ATOM 964 C CA . TRP A 1 123 ? 11.860 -0.256 -8.400 1.00 80.12 123 TRP A CA 1
ATOM 965 C C . TRP A 1 123 ? 11.108 0.033 -9.700 1.00 80.12 123 TRP A C 1
ATOM 967 O O . TRP A 1 123 ? 11.729 0.098 -10.766 1.00 80.12 123 TRP A O 1
ATOM 977 N N . ALA A 1 124 ? 9.791 0.224 -9.607 1.00 77.12 124 ALA A N 1
ATOM 978 C CA . ALA A 1 124 ? 9.032 0.785 -10.713 1.00 77.12 124 ALA A CA 1
ATOM 979 C C . ALA A 1 124 ? 9.459 2.255 -10.868 1.00 77.12 124 ALA A C 1
ATOM 981 O O . ALA A 1 124 ? 9.205 3.082 -9.992 1.00 77.12 124 ALA A O 1
ATOM 982 N N . HIS A 1 125 ? 10.198 2.549 -11.937 1.00 60.06 125 HIS A N 1
ATOM 983 C CA . HIS A 1 125 ? 10.609 3.911 -12.266 1.00 60.06 125 HIS A CA 1
ATOM 984 C C . HIS A 1 125 ? 9.462 4.630 -12.971 1.00 60.06 125 HIS A C 1
ATOM 986 O O . HIS A 1 125 ? 9.003 4.187 -14.023 1.00 60.06 125 HIS A O 1
ATOM 992 N N . HIS A 1 126 ? 9.047 5.758 -12.408 1.00 50.97 126 HIS A N 1
ATOM 993 C CA . HIS A 1 126 ? 8.331 6.805 -13.121 1.00 50.97 126 HIS A CA 1
ATOM 994 C C . HIS A 1 126 ? 9.365 7.841 -13.611 1.00 50.97 126 HIS A C 1
ATOM 996 O O . HIS A 1 126 ? 10.376 8.039 -12.934 1.00 50.97 126 HIS A O 1
ATOM 1002 N N . PRO A 1 127 ? 9.140 8.571 -14.721 1.00 43.25 127 PRO A N 1
ATOM 1003 C CA . PRO A 1 127 ? 10.035 9.644 -15.188 1.00 43.25 127 PRO A CA 1
ATOM 1004 C C . PRO A 1 127 ? 10.363 10.733 -14.147 1.00 43.25 127 PRO A C 1
ATOM 1006 O O . PRO A 1 127 ? 11.285 11.514 -14.341 1.00 43.25 127 PRO A O 1
ATOM 1009 N N . ARG A 1 128 ? 9.606 10.787 -13.042 1.00 42.28 128 ARG A N 1
ATOM 1010 C CA . ARG A 1 128 ? 9.755 11.737 -11.926 1.00 42.28 128 ARG A CA 1
ATOM 1011 C C . ARG A 1 128 ? 10.261 11.103 -10.615 1.00 42.28 128 ARG A C 1
ATOM 1013 O O . ARG A 1 128 ? 10.273 11.781 -9.598 1.00 42.28 128 ARG A O 1
ATOM 1020 N N . GLY A 1 129 ? 10.661 9.826 -10.612 1.00 44.22 129 GLY A N 1
ATOM 1021 C CA . GLY A 1 129 ? 11.194 9.143 -9.423 1.00 44.22 129 GLY A CA 1
ATOM 1022 C C . GLY 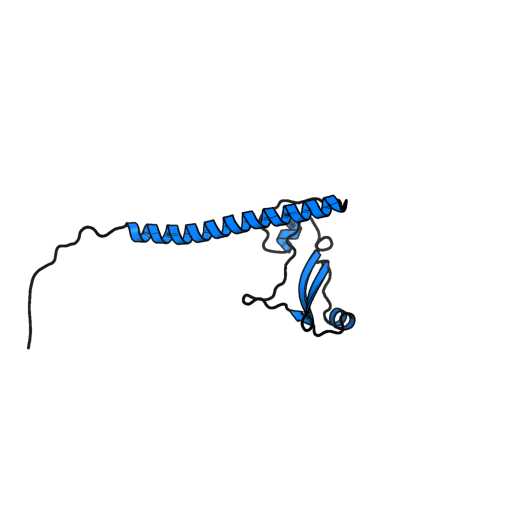A 1 129 ? 10.673 7.718 -9.215 1.00 44.22 129 GLY A C 1
ATOM 1023 O O . GLY A 1 129 ? 10.019 7.128 -10.076 1.00 44.22 129 GLY A O 1
ATOM 1024 N N . VAL A 1 130 ? 10.987 7.140 -8.056 1.00 48.59 130 VAL A N 1
ATOM 1025 C CA . VAL A 1 130 ? 10.517 5.806 -7.650 1.00 48.59 130 VAL A CA 1
ATOM 1026 C C . VAL A 1 130 ? 9.036 5.868 -7.271 1.00 48.59 130 VAL A C 1
ATOM 1028 O O . VAL A 1 130 ? 8.640 6.714 -6.474 1.00 48.59 130 VAL A O 1
ATOM 1031 N N . ILE A 1 131 ? 8.224 4.941 -7.789 1.00 49.53 131 ILE A N 1
ATOM 1032 C CA . ILE A 1 131 ? 6.829 4.782 -7.359 1.00 49.53 131 ILE A CA 1
ATOM 1033 C C . ILE A 1 131 ? 6.819 4.016 -6.030 1.00 49.53 131 ILE A C 1
ATOM 1035 O O . ILE A 1 131 ? 6.692 2.793 -5.992 1.00 49.53 131 ILE A O 1
ATOM 1039 N N . SER A 1 132 ? 6.976 4.729 -4.919 1.00 45.84 132 SER A N 1
ATOM 1040 C CA . SER A 1 132 ? 6.532 4.236 -3.616 1.00 45.84 132 SER A CA 1
ATOM 1041 C C . SER A 1 132 ? 5.261 4.984 -3.250 1.00 45.84 132 SER A C 1
ATOM 1043 O O . SER A 1 132 ? 5.325 6.164 -2.912 1.00 45.84 132 SER A O 1
ATOM 1045 N N . SER A 1 133 ? 4.107 4.319 -3.300 1.00 44.41 133 SER A N 1
ATOM 1046 C CA . SER A 1 133 ? 2.950 4.825 -2.568 1.00 44.41 133 SER A CA 1
ATOM 1047 C C . SER A 1 133 ? 3.250 4.641 -1.084 1.00 44.41 133 SER A C 1
ATOM 1049 O O . SER A 1 133 ? 3.106 3.547 -0.539 1.00 44.41 133 SER A O 1
ATOM 1051 N N . ALA A 1 134 ? 3.728 5.704 -0.432 1.00 43.62 134 ALA A N 1
ATOM 1052 C CA . ALA A 1 134 ? 3.524 5.830 1.002 1.00 43.62 134 ALA A CA 1
ATOM 1053 C C . ALA A 1 134 ? 2.019 5.662 1.232 1.00 43.62 134 ALA A C 1
ATOM 1055 O O . ALA A 1 134 ? 1.221 6.213 0.470 1.00 43.62 134 ALA A O 1
ATOM 1056 N N . ALA A 1 135 ? 1.646 4.817 2.187 1.00 39.62 135 ALA A N 1
ATOM 1057 C CA . ALA A 1 135 ? 0.254 4.633 2.544 1.00 39.62 135 ALA A CA 1
ATOM 1058 C C . ALA A 1 135 ? -0.338 6.015 2.842 1.00 39.62 135 ALA A C 1
ATOM 1060 O O . ALA A 1 135 ? 0.058 6.658 3.810 1.00 39.62 135 ALA A O 1
ATOM 1061 N N . ARG A 1 136 ? -1.243 6.503 1.987 1.00 34.75 136 ARG A N 1
ATOM 1062 C CA . ARG A 1 136 ? -2.254 7.434 2.475 1.00 34.75 136 ARG A CA 1
ATOM 1063 C C . ARG A 1 136 ? -3.146 6.569 3.336 1.00 34.75 136 ARG A C 1
ATOM 1065 O O . ARG A 1 136 ? -3.750 5.633 2.815 1.00 34.75 136 ARG A O 1
ATOM 1072 N N . TYR A 1 137 ? -3.082 6.799 4.639 1.00 37.09 137 TYR A N 1
ATOM 1073 C CA . TYR A 1 137 ? -3.997 6.191 5.585 1.00 37.09 137 TYR A CA 1
ATOM 1074 C C . TYR A 1 137 ? -5.425 6.452 5.075 1.00 37.09 137 TYR A C 1
ATOM 1076 O O . TYR A 1 137 ? -5.736 7.571 4.669 1.00 37.09 137 TYR A O 1
ATOM 1084 N N . LEU A 1 138 ? -6.199 5.375 4.930 1.00 37.41 138 LEU A N 1
ATOM 1085 C CA . LEU A 1 138 ? -7.596 5.392 4.485 1.00 37.41 138 LEU A CA 1
ATOM 1086 C C . LEU A 1 138 ? -8.520 5.601 5.689 1.00 37.41 138 LEU A C 1
ATOM 1088 O O . LEU A 1 138 ? -8.143 5.104 6.774 1.00 37.41 138 LEU A O 1
#

Sequence (138 aa):
MNGRSNFCDCIASAAFPAVAEFLESKELLSLVVTEEMENMEANSNLQKLKNRLDSLGIEYQIIEHRPITTVEEGLRELGIEAADGVSTLIMRADDKFISIIRRDDRKLSFKKIKKRISAKVTWAHHPRGVISSAARYL

pLDDT: mean 70.75, std 22.26, range [33.28, 97.75]

Foldseek 3Di:
DDDDDDDDDDDPDDDDPPVVVVVVVVVVVVVVVVVVVVVVVVVVVVVVVVVVCVVVVHDDDDDDDDDDDDVVSVCVRVVHDLQPDWWWFWKDFPPDIDIDIDRRPDDDDVVVVCVVVVTDIDFDDDPVGGPTPPDPDD